Protein AF-A0A354HF12-F1 (afdb_monomer_lite)

Structure (mmCIF, N/CA/C/O backbone):
data_AF-A0A354HF12-F1
#
_entry.id   AF-A0A354HF12-F1
#
loop_
_atom_site.group_PDB
_atom_site.id
_atom_site.type_symbol
_atom_site.label_atom_id
_atom_site.label_alt_id
_atom_site.label_comp_id
_atom_site.label_asym_id
_atom_site.label_entity_id
_atom_site.label_seq_id
_atom_site.pdbx_PDB_ins_code
_atom_site.Cartn_x
_atom_site.Cartn_y
_atom_site.Cartn_z
_atom_site.occupancy
_atom_site.B_iso_or_equiv
_atom_site.auth_seq_id
_atom_site.auth_comp_id
_atom_site.auth_asym_id
_atom_site.auth_atom_id
_atom_site.pdbx_PDB_model_num
ATOM 1 N N . MET A 1 1 ? 12.725 -13.025 7.918 1.00 44.59 1 MET A N 1
ATOM 2 C CA . MET A 1 1 ? 12.063 -12.661 6.647 1.00 44.59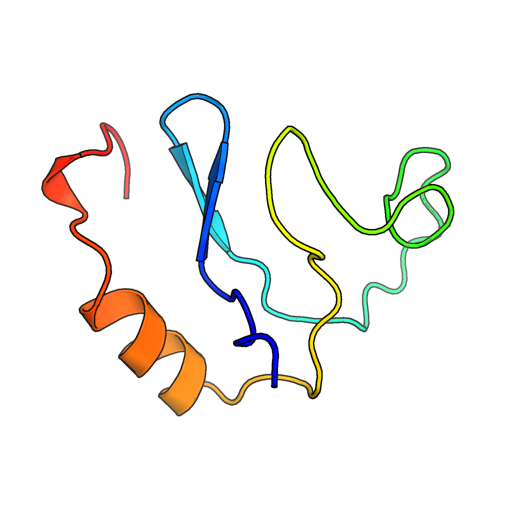 1 MET A CA 1
ATOM 3 C C . MET A 1 1 ? 11.164 -11.479 6.960 1.00 44.59 1 MET A C 1
ATOM 5 O O . MET A 1 1 ? 10.542 -11.511 8.017 1.00 44.59 1 MET A O 1
ATOM 9 N N . LYS A 1 2 ? 11.215 -10.400 6.170 1.00 53.47 2 LYS A N 1
ATOM 10 C CA . LYS A 1 2 ? 10.330 -9.244 6.385 1.00 53.47 2 LYS A CA 1
ATOM 11 C C . LYS A 1 2 ? 8.935 -9.640 5.893 1.00 53.47 2 LYS A C 1
ATOM 13 O O . LYS A 1 2 ? 8.830 -10.243 4.839 1.00 53.47 2 LYS A O 1
ATOM 18 N N . ALA A 1 3 ? 7.895 -9.379 6.676 1.00 64.06 3 ALA A N 1
ATOM 19 C CA . ALA A 1 3 ? 6.533 -9.732 6.289 1.00 64.06 3 ALA A CA 1
ATOM 20 C C . ALA A 1 3 ? 6.042 -8.829 5.144 1.00 64.06 3 ALA A C 1
ATOM 22 O O . ALA A 1 3 ? 6.280 -7.621 5.163 1.00 64.06 3 ALA A O 1
ATOM 23 N N . MET A 1 4 ? 5.347 -9.415 4.166 1.00 77.81 4 MET A N 1
ATOM 24 C CA . MET A 1 4 ? 4.673 -8.689 3.087 1.00 77.81 4 MET A CA 1
ATOM 25 C C . MET A 1 4 ? 3.577 -7.781 3.667 1.00 77.81 4 MET A C 1
ATOM 27 O O . MET A 1 4 ? 2.651 -8.263 4.317 1.00 77.81 4 MET A O 1
ATOM 31 N N . LYS A 1 5 ? 3.658 -6.469 3.411 1.00 85.62 5 LYS A N 1
ATOM 32 C CA . LYS A 1 5 ? 2.700 -5.482 3.928 1.00 85.62 5 LYS A CA 1
ATOM 33 C C . LYS A 1 5 ? 1.642 -5.139 2.871 1.00 85.62 5 LYS A C 1
ATOM 35 O O . LYS A 1 5 ? 1.876 -4.296 2.005 1.00 85.62 5 LYS A O 1
ATOM 40 N N . ILE A 1 6 ? 0.490 -5.817 2.941 1.00 93.69 6 ILE A N 1
ATOM 41 C CA . ILE A 1 6 ? -0.661 -5.579 2.046 1.00 93.69 6 ILE A CA 1
ATOM 42 C C . ILE A 1 6 ? -1.409 -4.302 2.445 1.00 93.69 6 ILE A C 1
ATOM 44 O O . ILE A 1 6 ? -1.751 -3.502 1.580 1.00 93.69 6 ILE A O 1
ATOM 48 N N . PHE A 1 7 ? -1.632 -4.083 3.742 1.00 92.88 7 PHE A N 1
ATOM 49 C CA . PHE A 1 7 ? -2.289 -2.881 4.253 1.00 92.88 7 PHE A CA 1
ATOM 50 C C . PHE A 1 7 ? -1.337 -2.046 5.099 1.00 92.88 7 PHE A C 1
ATOM 52 O O . PHE A 1 7 ? -0.540 -2.581 5.876 1.00 92.88 7 PHE A O 1
ATOM 59 N N . TYR A 1 8 ? -1.397 -0.727 4.941 1.00 90.56 8 TYR A N 1
ATOM 60 C CA . TYR A 1 8 ? -0.540 0.187 5.686 1.00 90.56 8 TYR A CA 1
ATOM 61 C C . TYR A 1 8 ? -1.225 1.516 5.988 1.00 90.56 8 TYR A C 1
ATOM 63 O O . TYR A 1 8 ? -2.092 1.979 5.246 1.00 90.56 8 TYR A O 1
ATOM 71 N N . ASP A 1 9 ? -0.783 2.131 7.081 1.00 90.12 9 ASP A N 1
ATOM 72 C CA . ASP A 1 9 ? -1.215 3.454 7.502 1.00 90.12 9 ASP A CA 1
ATOM 73 C C . ASP A 1 9 ? -0.471 4.541 6.734 1.00 90.12 9 ASP A C 1
ATOM 75 O O . ASP A 1 9 ? 0.764 4.549 6.648 1.00 90.12 9 ASP A O 1
ATOM 79 N N . LEU A 1 10 ? -1.227 5.510 6.233 1.00 88.25 10 LEU A N 1
ATOM 80 C CA . LEU A 1 10 ? -0.682 6.761 5.736 1.00 88.25 10 LEU A CA 1
ATOM 81 C C . LEU A 1 10 ? -1.660 7.889 6.051 1.00 88.25 10 LEU A C 1
ATOM 83 O O . LEU A 1 10 ? -2.813 7.864 5.633 1.00 88.25 10 LEU A O 1
ATOM 87 N N . ASN A 1 11 ? -1.192 8.885 6.806 1.00 88.19 11 ASN A N 1
ATOM 88 C CA . ASN A 1 11 ? -1.971 10.067 7.188 1.00 88.19 11 ASN A CA 1
ATOM 89 C C . ASN A 1 11 ? -3.332 9.739 7.839 1.00 88.19 11 ASN A C 1
ATOM 91 O O . ASN A 1 11 ? -4.3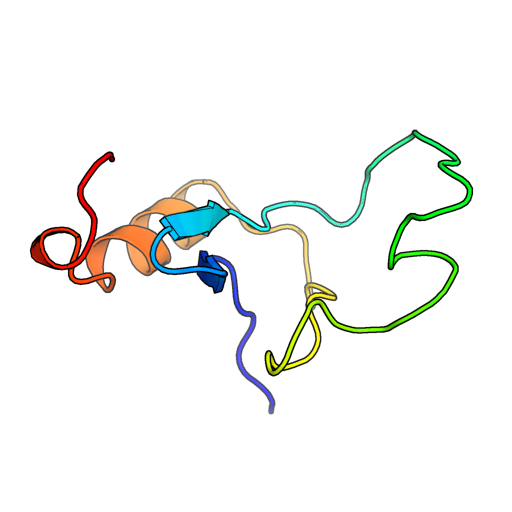28 10.406 7.573 1.00 88.19 11 ASN A O 1
ATOM 95 N N . GLY A 1 12 ? -3.379 8.701 8.683 1.00 87.56 12 GLY A N 1
ATOM 96 C CA . GLY A 1 12 ? -4.602 8.279 9.378 1.00 87.56 12 GLY A CA 1
ATOM 97 C C . GLY A 1 12 ? -5.629 7.574 8.488 1.00 87.56 12 GLY A C 1
ATOM 98 O O . GLY A 1 12 ? -6.764 7.392 8.912 1.00 87.56 12 GLY A O 1
ATOM 99 N N . SER A 1 13 ? -5.248 7.193 7.266 1.00 90.38 13 SER A N 1
ATOM 100 C CA . SER A 1 13 ? -6.060 6.394 6.347 1.00 90.38 13 SER A CA 1
ATOM 101 C C . SER A 1 13 ? -5.395 5.046 6.074 1.00 90.38 13 SER A C 1
ATOM 103 O O . SER A 1 13 ? -4.164 4.943 6.057 1.00 90.38 13 SER A O 1
ATOM 105 N N . LEU A 1 14 ? -6.221 4.029 5.836 1.00 91.94 14 LEU A N 1
ATOM 106 C CA . LEU A 1 14 ? -5.782 2.686 5.478 1.00 91.94 14 LEU A CA 1
ATOM 107 C C . LEU A 1 14 ? -5.604 2.579 3.960 1.00 91.94 14 LEU A C 1
ATOM 109 O O . LEU A 1 14 ? -6.544 2.803 3.201 1.00 91.94 14 LEU A O 1
ATOM 113 N N . TYR A 1 15 ? -4.410 2.203 3.512 1.00 92.69 15 TYR A N 1
ATOM 114 C CA . TYR A 1 15 ? -4.105 1.990 2.098 1.00 92.69 15 TYR A CA 1
ATOM 115 C C . TYR A 1 15 ? -3.873 0.514 1.796 1.00 92.69 15 TYR A C 1
ATOM 117 O O . TYR A 1 15 ? -3.303 -0.213 2.608 1.00 92.69 15 TYR A O 1
ATOM 125 N N . ALA A 1 16 ? -4.266 0.095 0.591 1.00 93.38 16 ALA A N 1
ATOM 126 C CA . ALA A 1 16 ? -4.043 -1.250 0.075 1.00 93.38 16 ALA A CA 1
ATOM 127 C C . ALA A 1 16 ? -2.933 -1.253 -0.991 1.00 93.38 16 ALA A C 1
ATOM 129 O O . ALA A 1 16 ? -3.041 -0.601 -2.031 1.00 93.38 16 ALA A O 1
ATOM 130 N N . ASN A 1 17 ? -1.878 -2.027 -0.752 1.00 93.75 17 ASN A N 1
ATOM 131 C CA . ASN A 1 17 ? -0.772 -2.292 -1.664 1.00 93.75 17 ASN A CA 1
ATOM 132 C C . ASN A 1 17 ? -0.843 -3.752 -2.130 1.00 93.75 17 ASN A C 1
ATOM 134 O O . ASN A 1 17 ? -0.371 -4.659 -1.450 1.00 93.75 17 ASN A O 1
ATOM 138 N N . ILE A 1 18 ? -1.476 -3.981 -3.280 1.00 95.25 18 ILE A N 1
ATOM 139 C CA . ILE A 1 18 ? -1.907 -5.329 -3.696 1.00 95.25 18 ILE A CA 1
ATOM 140 C C . ILE A 1 18 ? -1.226 -5.854 -4.962 1.00 95.25 18 ILE A C 1
ATOM 142 O O . ILE A 1 18 ? -1.521 -6.965 -5.385 1.00 95.25 18 ILE A O 1
ATOM 146 N N . THR A 1 19 ? -0.364 -5.073 -5.620 1.00 94.31 19 THR A N 1
ATOM 147 C CA . THR A 1 19 ? 0.287 -5.538 -6.853 1.00 94.31 19 THR A CA 1
ATOM 148 C C . THR A 1 19 ? 1.603 -4.839 -7.146 1.00 94.31 19 THR A C 1
ATOM 150 O O . THR A 1 19 ? 1.727 -3.622 -6.991 1.00 94.31 19 THR A O 1
ATOM 153 N N . ASN A 1 20 ? 2.575 -5.588 -7.673 1.00 93.94 20 ASN A N 1
ATOM 154 C CA . ASN A 1 20 ? 3.789 -5.037 -8.253 1.00 93.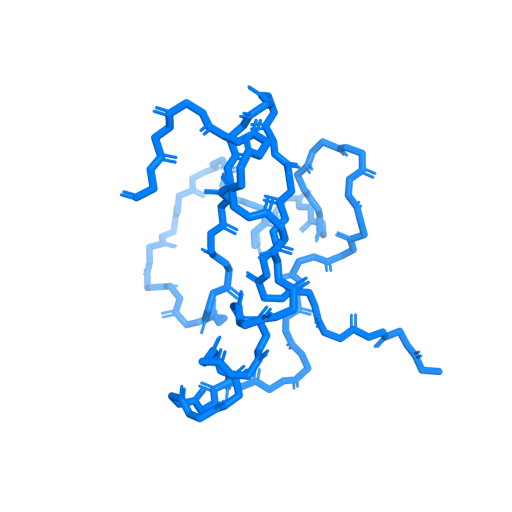94 20 ASN A CA 1
ATOM 155 C C . ASN A 1 20 ? 3.633 -4.636 -9.737 1.00 93.94 20 ASN A C 1
ATOM 157 O O . ASN A 1 20 ? 4.502 -3.957 -10.280 1.00 93.94 20 ASN A O 1
ATOM 161 N N . LYS A 1 21 ? 2.516 -4.968 -10.394 1.00 93.69 21 LYS A N 1
ATOM 162 C CA . LYS A 1 21 ? 2.351 -4.914 -11.860 1.00 93.69 21 LYS A CA 1
ATOM 163 C C . LYS A 1 21 ? 1.679 -3.646 -12.396 1.00 93.69 21 LYS A C 1
ATOM 165 O O . LYS A 1 21 ? 0.976 -3.701 -13.404 1.00 93.69 21 LYS A O 1
ATOM 170 N N . CYS A 1 22 ? 1.878 -2.496 -11.754 1.00 93.50 22 CYS A N 1
ATOM 171 C CA . CYS A 1 22 ? 1.355 -1.235 -12.283 1.00 93.50 22 CYS A CA 1
ATOM 172 C C . CYS A 1 22 ? 1.986 -0.941 -13.663 1.00 93.50 22 CYS A C 1
ATOM 174 O O . CYS A 1 22 ? 3.210 -0.844 -13.744 1.00 93.50 22 CYS A O 1
ATOM 176 N N . PRO A 1 23 ? 1.198 -0.794 -14.747 1.00 94.69 23 PRO A N 1
ATOM 177 C CA . PRO A 1 23 ? 1.737 -0.525 -16.082 1.00 94.69 23 PRO A CA 1
ATOM 178 C C . PRO A 1 23 ? 2.101 0.954 -16.290 1.00 94.69 23 PRO A C 1
ATOM 180 O O . PRO A 1 23 ? 2.620 1.327 -17.341 1.00 94.69 23 PRO A O 1
ATOM 183 N N . CYS A 1 24 ? 1.786 1.818 -15.323 1.00 95.06 24 CYS A N 1
ATOM 184 C CA . CYS A 1 24 ? 2.030 3.249 -15.411 1.00 95.06 24 CYS A CA 1
ATOM 185 C C . CYS A 1 24 ? 3.505 3.571 -15.135 1.00 95.06 24 CYS A C 1
ATOM 187 O O . CYS A 1 24 ? 4.083 3.075 -14.175 1.00 95.06 24 CYS A O 1
ATOM 189 N N . ASN A 1 25 ? 4.080 4.483 -15.919 1.00 94.00 25 ASN A N 1
ATOM 190 C CA . ASN A 1 25 ? 5.447 4.987 -15.742 1.00 94.00 25 ASN A CA 1
ATOM 191 C C . ASN A 1 25 ? 5.431 6.384 -15.097 1.00 94.00 25 ASN A C 1
ATOM 193 O O . ASN A 1 25 ? 5.896 7.366 -15.679 1.00 94.00 25 ASN A O 1
ATOM 197 N N . CYS A 1 26 ? 4.774 6.509 -13.942 1.00 95.31 26 CYS A N 1
ATOM 198 C CA . CYS A 1 26 ? 4.606 7.805 -13.287 1.00 95.31 26 CYS A CA 1
ATOM 199 C C . CYS A 1 26 ? 5.952 8.301 -12.744 1.00 95.31 26 CYS A C 1
ATOM 201 O O . CYS A 1 26 ? 6.624 7.587 -12.002 1.00 95.31 26 CYS A O 1
ATOM 203 N N . THR A 1 27 ? 6.307 9.554 -13.035 1.00 95.88 27 THR A N 1
ATOM 204 C CA . THR A 1 27 ? 7.588 10.162 -12.623 1.00 95.88 27 THR A CA 1
ATOM 205 C C . THR A 1 27 ? 7.794 10.191 -11.111 1.00 95.88 27 THR A C 1
ATOM 207 O O . THR A 1 27 ? 8.927 10.169 -10.648 1.00 95.88 27 THR A O 1
ATOM 210 N N . PHE A 1 28 ? 6.707 10.204 -10.342 1.00 91.50 28 PHE A N 1
ATOM 211 C CA . PHE A 1 28 ? 6.710 10.217 -8.880 1.00 91.50 28 PHE A CA 1
ATOM 212 C C . PHE A 1 28 ? 6.540 8.825 -8.250 1.00 91.50 28 PHE A C 1
ATOM 214 O O . PHE A 1 28 ? 6.434 8.717 -7.032 1.00 91.50 28 PHE A O 1
ATOM 221 N N . CYS A 1 29 ? 6.429 7.754 -9.043 1.00 92.62 29 CYS A N 1
ATOM 222 C CA . CYS A 1 29 ? 6.109 6.438 -8.496 1.00 92.62 29 CYS A CA 1
ATOM 223 C C . CYS A 1 29 ? 7.262 5.903 -7.646 1.00 92.62 29 CYS A C 1
ATOM 225 O O . CYS A 1 29 ? 8.410 5.920 -8.096 1.00 92.62 29 CYS A O 1
ATOM 227 N N . ILE A 1 30 ? 6.950 5.328 -6.481 1.00 91.06 30 ILE A N 1
ATOM 228 C CA . ILE A 1 30 ? 7.952 4.642 -5.655 1.00 91.06 30 ILE A CA 1
ATOM 229 C C . ILE A 1 30 ? 8.690 3.574 -6.457 1.00 91.06 30 ILE A C 1
ATOM 231 O O . ILE A 1 30 ? 9.895 3.463 -6.360 1.00 91.06 30 ILE A O 1
ATOM 235 N N . ARG A 1 31 ? 8.025 2.902 -7.400 1.00 90.62 31 ARG A N 1
ATOM 236 C CA . ARG A 1 31 ? 8.626 1.828 -8.207 1.00 90.62 31 ARG A CA 1
ATOM 237 C C . ARG A 1 31 ? 9.822 2.245 -9.060 1.00 90.62 31 ARG A C 1
ATOM 239 O O . ARG A 1 31 ? 10.526 1.375 -9.561 1.00 90.62 31 ARG A O 1
ATOM 246 N N . HIS A 1 32 ? 10.051 3.545 -9.214 1.00 90.00 32 HIS A N 1
ATOM 247 C CA . HIS A 1 32 ? 11.230 4.093 -9.878 1.00 90.00 32 HIS A CA 1
ATOM 248 C C . HIS A 1 32 ? 12.156 4.867 -8.938 1.00 90.00 32 HIS A C 1
ATOM 250 O O . HIS A 1 32 ? 13.309 5.091 -9.293 1.00 90.00 32 HIS A O 1
ATOM 256 N N . ASN A 1 33 ? 11.658 5.303 -7.781 1.00 90.06 33 ASN A N 1
ATOM 257 C CA . ASN A 1 33 ? 12.304 6.337 -6.979 1.00 90.06 33 ASN A CA 1
ATOM 258 C C . ASN A 1 33 ? 12.599 5.913 -5.532 1.00 90.06 33 ASN A C 1
ATOM 260 O O . ASN A 1 33 ? 13.434 6.551 -4.902 1.00 90.06 33 ASN A O 1
ATOM 264 N N . ASP A 1 34 ? 11.925 4.890 -4.997 1.00 88.75 34 ASP A N 1
ATOM 265 C CA . ASP A 1 34 ? 12.011 4.516 -3.581 1.00 88.75 34 ASP A CA 1
ATOM 266 C C . ASP A 1 34 ? 11.535 3.065 -3.328 1.00 88.75 34 ASP A C 1
ATOM 268 O O . ASP A 1 34 ? 10.994 2.381 -4.197 1.00 88.75 34 ASP A O 1
ATOM 272 N N . GLU A 1 35 ? 11.705 2.573 -2.110 1.00 86.81 35 GLU A N 1
ATOM 273 C CA . GLU A 1 35 ? 11.144 1.299 -1.662 1.00 86.81 35 GLU A CA 1
ATOM 274 C C . GLU A 1 35 ? 9.883 1.477 -0.814 1.00 86.81 35 GLU A C 1
ATOM 276 O O . GLU A 1 35 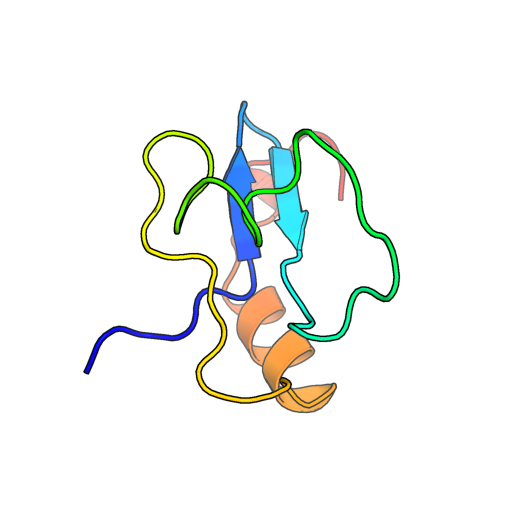? 9.121 0.523 -0.662 1.00 86.81 35 GLU A O 1
ATOM 281 N N . THR A 1 36 ? 9.631 2.675 -0.282 1.00 87.50 36 THR A N 1
ATOM 282 C CA . THR A 1 36 ? 8.547 2.926 0.679 1.00 87.50 36 THR A CA 1
ATOM 283 C C . THR A 1 36 ? 7.800 4.241 0.423 1.00 87.50 36 THR A C 1
ATOM 285 O O . THR A 1 36 ? 8.178 5.046 -0.424 1.00 87.50 36 THR A O 1
ATOM 288 N N . VAL A 1 37 ? 6.701 4.450 1.155 1.00 86.00 37 VAL A N 1
ATOM 289 C CA . VAL A 1 37 ? 5.991 5.730 1.281 1.00 86.00 37 VAL A CA 1
ATOM 290 C C . VAL A 1 37 ? 5.913 6.110 2.760 1.00 86.00 37 VAL A C 1
ATOM 292 O O . VAL A 1 37 ? 5.358 5.369 3.576 1.00 86.00 37 VAL A O 1
ATOM 295 N N . GLY A 1 38 ? 6.406 7.304 3.096 1.00 81.56 38 GLY A N 1
ATOM 296 C CA . GLY A 1 38 ? 6.420 7.801 4.472 1.00 81.56 38 GLY A CA 1
ATOM 297 C C . GLY A 1 38 ? 7.386 7.006 5.354 1.00 81.56 38 GLY A C 1
ATOM 298 O O . GLY A 1 38 ? 8.484 6.673 4.927 1.00 81.56 38 GLY A O 1
ATOM 299 N N . GLU A 1 39 ? 6.970 6.694 6.580 1.00 75.25 39 GLU A N 1
ATOM 300 C CA . GLU A 1 39 ? 7.780 5.950 7.561 1.00 75.25 39 GLU A CA 1
ATOM 301 C C . GLU A 1 39 ? 7.513 4.432 7.534 1.00 75.25 39 GLU A C 1
ATOM 303 O O . GLU A 1 39 ? 7.773 3.721 8.504 1.00 75.25 39 GLU A O 1
ATOM 308 N N . ASN A 1 40 ? 6.949 3.915 6.438 1.00 77.88 40 ASN A N 1
ATOM 309 C CA . ASN A 1 40 ? 6.624 2.497 6.315 1.00 77.88 40 ASN A CA 1
ATOM 310 C C . ASN A 1 40 ? 7.853 1.640 5.964 1.00 77.88 40 ASN A C 1
ATOM 312 O O . ASN A 1 40 ? 8.848 2.119 5.418 1.00 77.88 40 ASN A O 1
ATOM 316 N N . ASP A 1 41 ? 7.750 0.336 6.221 1.00 80.75 41 ASP A N 1
ATOM 317 C CA . ASP A 1 41 ? 8.625 -0.664 5.606 1.00 80.75 41 ASP A CA 1
ATOM 318 C C . ASP A 1 41 ? 8.464 -0.692 4.074 1.00 80.75 41 ASP A C 1
ATOM 320 O O . ASP A 1 41 ? 7.532 -0.108 3.520 1.00 80.75 41 ASP A O 1
ATOM 324 N N . SER A 1 42 ? 9.371 -1.402 3.396 1.00 87.94 42 SER A N 1
ATOM 325 C CA . SER A 1 42 ? 9.316 -1.599 1.944 1.00 87.94 42 SER A CA 1
ATOM 326 C C . SER A 1 42 ? 7.928 -2.064 1.486 1.00 87.94 42 SER A C 1
ATOM 328 O O . SER A 1 42 ? 7.361 -3.011 2.034 1.00 87.94 42 SER A O 1
ATOM 330 N N . LEU A 1 43 ? 7.400 -1.398 0.460 1.00 90.69 43 LEU A N 1
ATOM 331 C CA . LEU A 1 43 ? 6.118 -1.694 -0.181 1.00 90.69 43 LEU A CA 1
ATOM 332 C C . LEU A 1 43 ? 6.283 -2.599 -1.414 1.00 90.69 43 LEU A C 1
ATOM 334 O O . LEU A 1 43 ? 5.344 -2.779 -2.194 1.00 90.69 43 LEU A O 1
ATOM 338 N N . TRP A 1 44 ? 7.467 -3.174 -1.618 1.00 91.38 44 TRP A N 1
ATOM 339 C CA . TRP A 1 44 ? 7.670 -4.210 -2.623 1.00 91.38 44 TRP A CA 1
ATOM 340 C C . TRP A 1 44 ? 7.144 -5.549 -2.113 1.00 91.38 44 TRP A C 1
ATOM 342 O O . TRP A 1 44 ? 7.582 -6.061 -1.086 1.00 91.38 44 TRP A O 1
ATOM 352 N N . LEU A 1 45 ? 6.192 -6.116 -2.851 1.00 91.69 45 LEU A N 1
ATO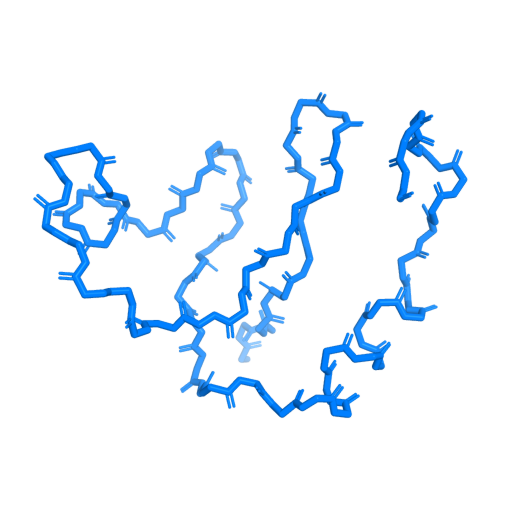M 353 C CA . LEU A 1 45 ? 5.593 -7.403 -2.507 1.00 91.69 45 LEU A CA 1
ATOM 354 C C . LEU A 1 45 ? 6.539 -8.547 -2.902 1.00 91.69 45 LEU A C 1
ATOM 356 O O . LEU A 1 45 ? 7.115 -8.508 -3.992 1.00 91.69 45 LEU A O 1
ATOM 360 N N . GLU A 1 46 ? 6.688 -9.562 -2.045 1.00 91.38 46 GLU A N 1
ATOM 361 C CA . GLU A 1 46 ? 7.504 -10.753 -2.346 1.00 91.38 46 GLU A CA 1
ATOM 362 C C . GLU A 1 46 ? 6.902 -11.571 -3.508 1.00 91.38 46 GLU A C 1
ATOM 364 O O . GLU A 1 46 ? 7.629 -12.106 -4.348 1.00 91.38 46 GLU A O 1
ATOM 369 N N . HIS A 1 47 ? 5.569 -11.600 -3.604 1.00 93.38 47 HIS A N 1
ATOM 370 C CA . HIS A 1 47 ? 4.786 -12.163 -4.706 1.00 93.38 47 HIS A CA 1
ATOM 371 C C . HIS A 1 47 ? 3.508 -11.345 -4.930 1.00 93.38 47 HIS A C 1
ATOM 373 O O . HIS A 1 47 ? 3.190 -10.445 -4.162 1.00 93.38 47 HIS A O 1
ATOM 379 N N . GLU A 1 48 ? 2.765 -11.636 -5.999 1.00 95.31 48 GLU A N 1
ATOM 380 C CA . GLU A 1 48 ? 1.426 -11.058 -6.168 1.00 95.31 48 GLU A CA 1
ATOM 381 C C . GLU A 1 48 ? 0.458 -11.737 -5.194 1.00 95.31 48 GLU A C 1
ATOM 383 O O . GLU A 1 48 ? 0.223 -12.939 -5.355 1.00 95.31 48 GLU A O 1
ATOM 388 N N . PRO A 1 49 ? -0.108 -11.010 -4.217 1.00 95.56 49 PRO A N 1
ATOM 389 C CA . PRO A 1 49 ? -0.989 -11.608 -3.238 1.00 95.56 49 PRO A CA 1
ATOM 390 C C . PRO A 1 49 ? -2.255 -12.132 -3.915 1.00 95.56 49 PRO A C 1
ATOM 392 O O . PRO A 1 49 ? -2.835 -11.521 -4.817 1.00 95.56 49 PRO A O 1
ATOM 395 N N . THR A 1 50 ? -2.696 -13.291 -3.457 1.00 96.75 50 THR A N 1
ATOM 396 C CA . THR A 1 50 ? -3.984 -13.871 -3.814 1.00 96.75 50 THR A CA 1
ATOM 397 C C . THR A 1 50 ? -5.120 -13.110 -3.134 1.00 96.75 50 THR A C 1
ATOM 399 O O . THR A 1 50 ? -4.935 -12.418 -2.134 1.00 96.75 50 THR A O 1
ATOM 402 N N . VAL A 1 51 ? -6.342 -13.271 -3.646 1.00 96.69 51 VAL A N 1
ATOM 403 C CA . VAL A 1 51 ? -7.537 -12.681 -3.018 1.00 96.69 51 VAL A CA 1
ATOM 404 C C . VAL A 1 51 ? -7.711 -13.166 -1.574 1.00 96.69 51 VAL A C 1
ATOM 406 O O . VAL A 1 51 ? -8.144 -12.390 -0.726 1.00 96.69 51 VAL A O 1
ATOM 409 N N . ASP A 1 52 ? -7.362 -14.421 -1.288 1.00 97.38 52 ASP A N 1
ATOM 410 C CA . ASP A 1 52 ? -7.480 -14.988 0.056 1.00 97.38 52 ASP A CA 1
ATOM 411 C C . ASP A 1 52 ? -6.439 -14.395 1.013 1.00 97.38 52 ASP A C 1
ATOM 413 O O . ASP A 1 52 ? -6.785 -14.061 2.143 1.00 97.38 52 ASP A O 1
ATOM 417 N N . GLU A 1 53 ? -5.205 -14.165 0.554 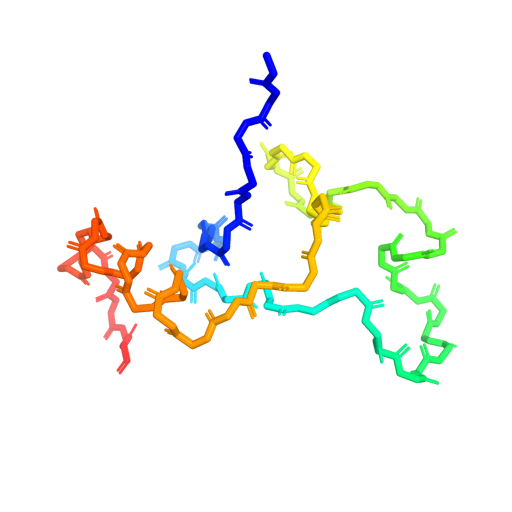1.00 96.00 53 GLU A N 1
ATOM 418 C CA . GLU A 1 53 ? -4.184 -13.453 1.339 1.00 96.00 53 GLU A CA 1
ATOM 419 C C . GLU A 1 53 ? -4.583 -12.000 1.610 1.00 96.00 53 GLU A C 1
ATOM 421 O O . GLU A 1 53 ? -4.398 -11.516 2.723 1.00 96.00 53 GLU A O 1
ATOM 426 N N . ILE A 1 54 ? -5.174 -11.312 0.625 1.00 96.00 54 ILE A N 1
ATOM 427 C CA . ILE A 1 54 ? -5.672 -9.942 0.814 1.00 96.00 54 ILE A CA 1
ATOM 428 C C . ILE A 1 54 ? -6.781 -9.923 1.870 1.00 96.00 54 ILE A C 1
ATOM 430 O O . ILE A 1 54 ? -6.760 -9.073 2.754 1.00 96.00 54 ILE A O 1
ATOM 434 N N . LYS A 1 55 ? -7.737 -10.857 1.813 1.00 96.00 55 LYS A N 1
ATOM 435 C CA . LYS A 1 55 ? -8.813 -10.946 2.812 1.00 96.00 55 LYS A CA 1
ATOM 436 C C . LYS A 1 55 ? -8.274 -11.258 4.203 1.00 96.00 55 LYS A C 1
ATOM 438 O O . LYS A 1 55 ? -8.615 -10.552 5.141 1.00 96.00 55 LYS A O 1
ATOM 443 N N . ALA A 1 56 ? -7.392 -12.251 4.316 1.00 95.75 56 ALA A N 1
ATOM 444 C CA . ALA A 1 56 ? -6.783 -12.617 5.589 1.00 95.75 56 ALA A CA 1
ATOM 445 C C . ALA A 1 56 ? -6.012 -11.440 6.204 1.00 95.75 56 ALA A C 1
ATOM 447 O O . ALA A 1 56 ? -6.170 -11.156 7.385 1.00 95.75 56 ALA A O 1
ATOM 448 N N . ALA A 1 57 ? -5.246 -10.703 5.392 1.00 94.31 57 ALA A N 1
ATOM 449 C CA . ALA A 1 57 ? -4.543 -9.511 5.853 1.00 94.31 57 ALA A CA 1
ATOM 450 C C . ALA A 1 57 ? -5.498 -8.380 6.264 1.00 94.31 57 ALA A C 1
ATOM 452 O O . ALA A 1 57 ? -5.173 -7.624 7.171 1.00 94.31 57 ALA A O 1
ATOM 453 N N . PHE A 1 58 ? -6.658 -8.244 5.613 1.00 94.00 58 PHE A N 1
ATOM 454 C CA . PHE A 1 58 ? -7.659 -7.238 5.977 1.00 94.00 58 PHE A CA 1
ATOM 455 C C . PHE A 1 58 ? -8.363 -7.573 7.296 1.00 94.00 58 PHE A C 1
ATOM 457 O O . PHE A 1 58 ? -8.590 -6.677 8.103 1.00 94.00 58 PHE A O 1
ATOM 464 N N . ASP A 1 59 ? -8.657 -8.851 7.543 1.00 94.69 59 ASP A N 1
ATOM 465 C CA . ASP A 1 59 ? -9.305 -9.315 8.777 1.00 94.69 59 ASP A CA 1
ATOM 466 C C . ASP A 1 59 ? -8.439 -9.067 10.032 1.00 94.69 59 ASP A C 1
ATOM 468 O O . ASP A 1 59 ? -8.961 -8.984 11.145 1.00 94.69 59 ASP A O 1
ATOM 472 N N . GLU A 1 60 ? -7.121 -8.915 9.867 1.00 93.12 60 GLU A N 1
ATOM 473 C CA . GLU A 1 60 ? -6.186 -8.541 10.938 1.00 93.12 60 GLU A CA 1
ATOM 474 C C . GLU A 1 60 ? -6.157 -7.027 11.225 1.00 93.12 60 GLU A C 1
ATOM 476 O O . GLU A 1 60 ? -5.627 -6.599 12.257 1.00 93.12 60 GLU A O 1
ATOM 481 N N . VAL A 1 61 ? -6.715 -6.197 10.336 1.00 92.12 61 VAL A N 1
ATOM 482 C CA . VAL A 1 61 ? -6.722 -4.740 10.493 1.00 92.12 61 VAL A CA 1
ATOM 483 C C . VAL A 1 61 ? -7.866 -4.306 11.406 1.00 92.12 61 VAL A C 1
ATOM 485 O O . VAL A 1 61 ? -9.040 -4.573 11.162 1.00 92.12 61 VAL A O 1
ATOM 488 N N . ASP A 1 62 ? -7.531 -3.534 12.438 1.00 92.25 62 ASP A N 1
ATOM 489 C CA . ASP A 1 62 ? -8.523 -2.836 13.254 1.00 92.25 62 ASP A CA 1
ATOM 490 C C . ASP A 1 62 ? -9.072 -1.619 12.498 1.00 92.25 62 ASP A C 1
ATOM 492 O O . ASP A 1 62 ? -8.523 -0.516 12.568 1.00 92.25 62 ASP A O 1
ATOM 496 N N . THR A 1 63 ? -10.165 -1.833 11.766 1.00 90.62 63 THR A N 1
ATOM 497 C CA . THR A 1 63 ? -10.773 -0.807 10.913 1.00 90.62 63 THR A CA 1
ATOM 498 C C . THR A 1 63 ? -11.437 0.330 11.693 1.00 90.62 63 THR A C 1
ATOM 500 O O . THR A 1 63 ? -11.665 1.400 11.135 1.00 90.62 63 THR A O 1
ATOM 503 N N . SER A 1 64 ? -11.683 0.157 12.998 1.00 90.50 64 SER A N 1
ATOM 504 C CA . SER A 1 64 ? -12.300 1.187 13.848 1.00 90.50 64 SER A CA 1
ATOM 505 C C . SER A 1 64 ? -11.434 2.440 14.025 1.00 90.50 64 SER A C 1
ATOM 507 O O . SER A 1 64 ? -11.926 3.491 14.437 1.00 90.50 64 SER A O 1
ATOM 509 N N . LYS A 1 65 ? -10.143 2.336 13.693 1.00 89.69 65 LYS A N 1
ATOM 510 C CA . LYS A 1 65 ? -9.169 3.432 13.736 1.00 89.69 65 LYS A CA 1
ATOM 511 C C . LYS A 1 65 ? -9.316 4.426 12.586 1.00 89.69 65 LYS A C 1
ATOM 513 O O . LYS A 1 65 ? -8.754 5.516 12.676 1.00 89.69 65 LYS A O 1
ATOM 518 N N . TYR A 1 66 ? -10.039 4.065 11.528 1.00 89.44 66 TYR A N 1
ATOM 519 C CA . TYR A 1 66 ? -10.168 4.876 10.321 1.00 89.44 66 TYR A CA 1
ATOM 520 C C . TYR A 1 66 ? -11.557 5.500 10.238 1.00 89.44 66 TYR A C 1
ATOM 522 O O . TYR A 1 66 ? -12.563 4.883 10.582 1.00 89.44 66 TYR A O 1
ATOM 530 N N . SER A 1 67 ? -11.615 6.744 9.765 1.00 84.56 67 SER A N 1
ATOM 531 C CA . SER A 1 67 ? -12.882 7.449 9.549 1.00 84.56 67 SER A CA 1
ATOM 532 C C . SER A 1 67 ? -13.660 6.924 8.342 1.00 84.56 67 SER A C 1
ATOM 534 O O . SER A 1 67 ? -14.860 7.168 8.245 1.00 84.56 67 SER A O 1
ATOM 536 N N . GLU A 1 68 ? -12.978 6.241 7.421 1.00 72.50 68 GLU A N 1
ATOM 537 C CA . GLU A 1 68 ? -13.516 5.736 6.161 1.00 72.50 68 GLU A CA 1
ATOM 538 C C . GLU A 1 68 ? -12.905 4.358 5.876 1.00 72.50 68 GLU A C 1
ATOM 540 O O . GLU A 1 68 ? -11.702 4.162 6.077 1.00 72.50 68 GLU A O 1
ATOM 545 N N . VAL A 1 69 ? -13.748 3.414 5.445 1.00 70.31 69 VAL A N 1
ATOM 546 C CA . VAL A 1 69 ? -13.395 2.027 5.098 1.00 70.31 69 VAL A CA 1
ATOM 547 C C . VAL A 1 69 ? -14.122 1.642 3.820 1.00 70.31 69 VAL A C 1
ATOM 549 O O . VAL A 1 69 ? -15.349 1.893 3.758 1.00 70.31 69 VAL A O 1
#

Secondary structure (DSSP, 8-state):
-PPP-SEEEETTEEEE---S------TT-HHHH-S-STTPPP---SS---HHHHHHHHHTS-GGG-S--

Sequence (69 aa):
MKAMKIFYDLNGSLYANITNKCPCNCTFCIRHNDETVGENDSLWLEHEPTVDEIKAAFDEVDTSKYSEV

Radius of gyration: 12.67 Å; chains: 1; bounding box: 26×25×30 Å

Foldseek 3Di:
DDDADQWDDDPQDIDGLQDPDDPDPDPPDCNVPNQDDDPDDGNDGPDRDDPVRNVVNVVPDPCVSHPPD

pLDDT: mean 88.91, std 9.46, range [44.59, 97.38]